Protein AF-A0ABD5SBH2-F1 (afdb_monomer_lite)

InterPro domains:
  IPR000462 CDP-alcohol phosphatidyltransferase [PF01066] (11-88)
  IPR043130 CDP-alcohol phosphatidyltransferase, transmembrane domain [G3DSA:1.20.120.1760] (4-93)
  IPR048254 CDP-alcohol phosphatidyltransferase, conserved site [PS00379] (51-72)

Sequence (94 aa):
MYLRFVDRLGLADAVTVANAAVGFLAVIAATVDVTLAARLILLAAIADGLDGVVARHRGSTPAGPYLDSLADVASFGVAPALLVAVVVVDTASF

pLDDT: mean 87.37, std 12.8, range [42.97, 98.06]

Organism: NCBI:txid175631

Struc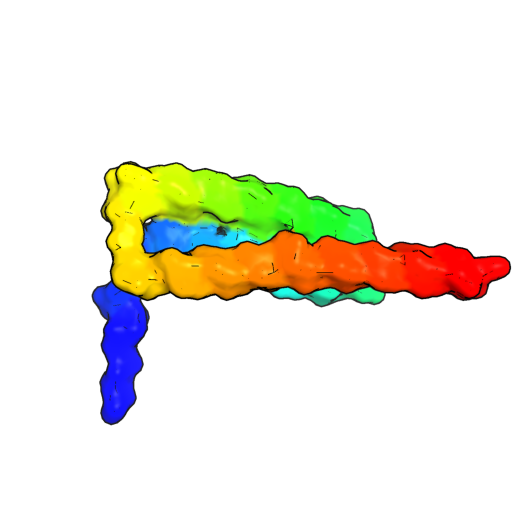ture (mmCIF, N/CA/C/O backbone):
data_AF-A0ABD5SBH2-F1
#
_entry.id   AF-A0ABD5SBH2-F1
#
loop_
_atom_site.group_PDB
_atom_site.id
_atom_site.type_symbol
_atom_site.label_atom_id
_atom_site.label_alt_id
_atom_site.label_comp_id
_atom_site.label_asym_id
_atom_site.label_entity_id
_atom_site.label_seq_id
_atom_site.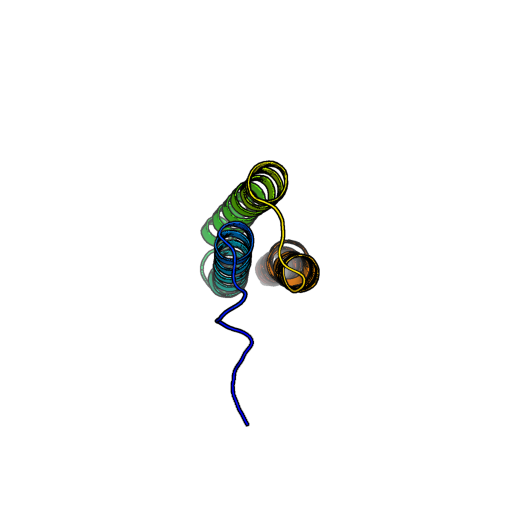pdbx_PDB_ins_code
_atom_site.Cartn_x
_atom_site.Cartn_y
_atom_site.Cartn_z
_atom_site.occupancy
_atom_site.B_iso_or_equiv
_atom_site.auth_seq_id
_atom_site.auth_comp_id
_atom_site.auth_asym_id
_atom_site.auth_atom_id
_atom_site.pdbx_PDB_model_num
ATOM 1 N N . MET A 1 1 ? -1.750 -23.140 22.694 1.00 42.97 1 MET A N 1
ATOM 2 C CA . MET A 1 1 ? -1.116 -21.837 22.404 1.00 42.97 1 MET A CA 1
ATOM 3 C C . MET A 1 1 ? -2.077 -21.069 21.510 1.00 42.97 1 MET A C 1
ATOM 5 O O . MET A 1 1 ? -2.205 -21.381 20.339 1.00 42.97 1 MET A O 1
ATOM 9 N N . TYR A 1 2 ? -2.914 -20.245 22.134 1.00 45.22 2 TYR A N 1
ATOM 10 C CA . TYR A 1 2 ? -4.155 -19.709 21.569 1.00 45.22 2 TYR A CA 1
ATOM 11 C C . TYR A 1 2 ? -3.819 -18.485 20.703 1.00 45.22 2 TYR A C 1
ATOM 13 O O . TYR A 1 2 ? -3.231 -17.536 21.220 1.00 45.22 2 TYR A O 1
ATOM 21 N N . LEU A 1 3 ? -4.172 -18.495 19.415 1.00 48.78 3 LEU A N 1
ATOM 22 C CA . LEU A 1 3 ? -4.132 -17.319 18.534 1.00 48.78 3 LEU A CA 1
ATOM 23 C C . LEU A 1 3 ? -5.147 -16.271 19.036 1.00 48.78 3 LEU A C 1
ATOM 25 O O . LEU A 1 3 ? -6.212 -16.096 18.464 1.00 48.78 3 LEU A O 1
ATOM 29 N N . ARG A 1 4 ? -4.832 -15.565 20.129 1.00 53.97 4 ARG A N 1
ATOM 30 C CA . ARG A 1 4 ? -5.629 -14.439 20.664 1.00 53.97 4 ARG A CA 1
ATOM 31 C C . ARG A 1 4 ? -5.387 -13.117 19.919 1.00 53.97 4 ARG A C 1
ATOM 33 O O . ARG A 1 4 ? -5.696 -12.055 20.448 1.00 53.97 4 ARG A O 1
ATOM 40 N N . PHE A 1 5 ? -4.802 -13.167 18.722 1.00 55.38 5 PHE A N 1
ATOM 41 C CA . PHE A 1 5 ? -4.568 -11.979 17.893 1.00 55.38 5 PHE A CA 1
ATOM 42 C C . PHE A 1 5 ? -5.825 -11.548 17.128 1.00 55.38 5 PHE A C 1
ATOM 44 O O . PHE A 1 5 ? -6.069 -10.356 16.989 1.00 55.38 5 PHE A O 1
ATOM 51 N N . VAL A 1 6 ? -6.644 -12.505 16.681 1.00 56.03 6 VAL A N 1
ATOM 5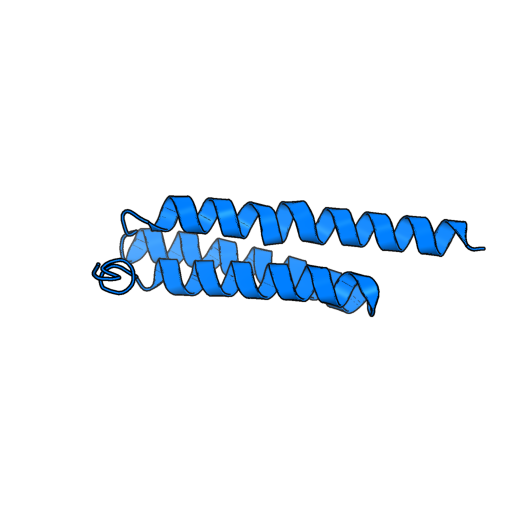2 C CA . VAL A 1 6 ? -7.800 -12.233 15.808 1.00 56.03 6 VAL A CA 1
ATOM 53 C C . VAL A 1 6 ? -8.969 -11.605 16.580 1.00 56.03 6 VAL A C 1
ATOM 55 O O . VAL A 1 6 ? -9.650 -10.734 16.051 1.00 56.03 6 VAL A O 1
ATOM 58 N N . ASP A 1 7 ? -9.126 -11.934 17.868 1.00 55.22 7 ASP A N 1
ATOM 59 C CA . ASP A 1 7 ? -10.179 -11.388 18.749 1.00 55.22 7 ASP A CA 1
ATOM 60 C C . ASP A 1 7 ? -10.004 -9.889 19.087 1.00 55.22 7 ASP A C 1
ATOM 62 O O . ASP A 1 7 ? -10.788 -9.323 19.850 1.00 55.22 7 ASP A O 1
ATOM 66 N N . ARG A 1 8 ? -8.959 -9.235 18.561 1.00 61.16 8 ARG A N 1
ATOM 67 C CA . ARG A 1 8 ? -8.647 -7.816 18.792 1.00 61.16 8 ARG A CA 1
ATOM 68 C C . ARG A 1 8 ? -8.581 -6.983 17.514 1.00 61.16 8 ARG A C 1
ATOM 70 O O . ARG A 1 8 ? -8.101 -5.862 17.600 1.00 61.16 8 ARG A O 1
ATOM 77 N N . LEU A 1 9 ? -9.020 -7.501 16.365 1.00 67.38 9 LEU A N 1
ATOM 78 C CA . LEU A 1 9 ? -9.004 -6.751 15.106 1.00 67.38 9 LEU A CA 1
ATOM 79 C C . LEU A 1 9 ? -10.199 -5.795 15.022 1.00 67.38 9 LEU A C 1
ATOM 81 O O . LEU A 1 9 ? -11.356 -6.202 15.141 1.00 67.38 9 LEU A O 1
ATOM 85 N N . GLY A 1 10 ? -9.904 -4.512 14.829 1.00 80.81 10 GLY A N 1
ATOM 86 C CA . GLY A 1 10 ? -10.886 -3.456 14.610 1.00 80.81 10 GLY A CA 1
ATOM 87 C C . GLY A 1 10 ? -11.168 -3.223 13.126 1.00 80.81 10 GLY A C 1
ATOM 88 O O . GLY A 1 10 ? -10.497 -3.757 12.246 1.00 80.81 10 GLY A O 1
ATOM 89 N N . LEU A 1 11 ? -12.154 -2.367 12.835 1.00 83.75 11 LEU A N 1
ATOM 90 C CA . LEU A 1 11 ? -12.458 -1.969 11.454 1.00 83.75 11 LEU A CA 1
ATOM 91 C C . LEU A 1 11 ? -11.272 -1.270 10.777 1.00 83.75 11 LEU A C 1
ATOM 93 O O . LEU A 1 11 ? -11.062 -1.488 9.592 1.00 83.75 11 LEU A O 1
ATOM 97 N N . ALA A 1 12 ? -10.503 -0.464 11.516 1.00 84.56 12 ALA A N 1
ATOM 98 C CA . ALA A 1 12 ? -9.298 0.179 10.990 1.00 84.56 12 ALA A CA 1
ATOM 99 C C . ALA A 1 12 ? -8.252 -0.864 10.566 1.00 84.56 12 ALA A C 1
ATOM 101 O O . ALA A 1 12 ? -7.808 -0.840 9.427 1.00 84.56 12 ALA A O 1
ATOM 102 N N . ASP A 1 13 ? -7.970 -1.854 11.420 1.00 87.12 13 ASP A N 1
ATOM 103 C CA . ASP A 1 13 ? -6.988 -2.906 11.128 1.00 87.12 13 ASP A CA 1
ATOM 104 C C . ASP A 1 13 ? -7.357 -3.725 9.883 1.00 87.12 13 ASP A C 1
ATOM 106 O O . ASP A 1 13 ? -6.485 -4.145 9.129 1.00 87.12 13 ASP A O 1
ATOM 110 N N . ALA A 1 14 ? -8.653 -3.951 9.641 1.00 87.56 14 ALA A N 1
ATOM 111 C CA . ALA A 1 14 ? -9.111 -4.623 8.428 1.00 87.56 14 ALA A CA 1
ATOM 112 C C . ALA A 1 14 ? -8.813 -3.798 7.164 1.00 87.56 14 ALA A C 1
ATOM 114 O O . ALA A 1 14 ? -8.439 -4.368 6.138 1.00 87.56 14 ALA A O 1
ATOM 115 N N . VAL A 1 15 ? -8.951 -2.469 7.236 1.00 87.25 15 VAL A N 1
ATOM 116 C CA . VAL A 1 15 ? -8.599 -1.566 6.129 1.00 87.25 15 VAL A CA 1
ATOM 117 C C . VAL A 1 15 ? -7.082 -1.537 5.933 1.00 87.25 15 VAL A C 1
ATOM 119 O O . VAL A 1 15 ? -6.632 -1.666 4.799 1.00 87.25 15 VAL A O 1
ATOM 122 N N . THR A 1 16 ? -6.298 -1.509 7.009 1.00 89.25 16 THR A N 1
ATOM 123 C CA . THR A 1 16 ? -4.832 -1.584 6.949 1.00 89.25 16 THR A CA 1
ATOM 124 C C . THR A 1 16 ? -4.333 -2.898 6.343 1.00 89.25 16 THR A C 1
ATOM 126 O O . THR A 1 16 ? -3.450 -2.914 5.487 1.00 89.25 16 THR A O 1
ATOM 129 N N . VAL A 1 17 ? -4.935 -4.034 6.708 1.00 90.31 17 VAL A N 1
ATOM 130 C CA . VAL A 1 17 ? -4.611 -5.330 6.088 1.00 90.31 17 VAL A CA 1
ATOM 131 C C . VAL A 1 17 ? -4.990 -5.340 4.604 1.00 90.31 17 VAL A C 1
ATOM 133 O O . VAL A 1 17 ? -4.260 -5.904 3.786 1.00 90.31 17 VAL A O 1
ATOM 136 N N . ALA A 1 18 ? -6.101 -4.698 4.232 1.00 91.31 18 ALA A N 1
ATOM 137 C CA . ALA A 1 18 ? -6.466 -4.534 2.830 1.00 91.31 18 ALA A CA 1
ATOM 138 C C . ALA A 1 18 ? -5.455 -3.650 2.078 1.00 91.31 18 ALA A C 1
ATOM 140 O O . ALA A 1 18 ? -5.057 -4.019 0.974 1.00 91.31 18 ALA A O 1
ATOM 141 N N . ASN A 1 19 ? -4.984 -2.551 2.679 1.00 93.00 19 ASN A N 1
ATOM 142 C CA . ASN A 1 19 ? -3.908 -1.716 2.138 1.00 93.00 19 ASN A CA 1
ATOM 143 C C . ASN A 1 19 ? -2.641 -2.556 1.885 1.00 93.00 19 ASN A C 1
ATOM 145 O O . ASN A 1 19 ? -2.154 -2.607 0.757 1.00 93.00 19 ASN A O 1
ATOM 149 N N . ALA A 1 20 ? -2.186 -3.325 2.880 1.00 92.62 20 ALA A N 1
ATOM 150 C CA . ALA A 1 20 ? -1.032 -4.216 2.737 1.00 92.62 20 ALA A CA 1
ATOM 151 C C . ALA A 1 20 ? -1.205 -5.247 1.602 1.00 92.62 20 ALA A C 1
ATOM 153 O O . ALA A 1 20 ? -0.267 -5.511 0.846 1.00 92.62 20 ALA A O 1
ATOM 154 N N . ALA A 1 21 ? -2.404 -5.821 1.448 1.00 94.69 21 ALA A N 1
ATOM 155 C CA . ALA A 1 21 ? -2.703 -6.753 0.362 1.00 94.69 21 ALA A CA 1
ATOM 156 C C . ALA A 1 21 ? -2.636 -6.073 -1.016 1.00 94.69 21 ALA A C 1
ATOM 158 O O . ALA A 1 21 ? -2.079 -6.643 -1.954 1.00 94.69 21 ALA A O 1
ATOM 159 N N . VAL A 1 22 ? -3.154 -4.847 -1.139 1.00 95.81 22 VAL A N 1
ATOM 160 C CA . VAL A 1 22 ? -3.054 -4.052 -2.373 1.00 95.81 22 VAL A CA 1
ATOM 161 C C . VAL A 1 22 ? -1.594 -3.710 -2.681 1.00 95.81 22 VAL A C 1
ATOM 163 O O . VAL A 1 22 ? -1.170 -3.884 -3.824 1.00 95.81 22 VAL A O 1
ATOM 166 N N . GLY A 1 23 ? -0.803 -3.312 -1.680 1.00 95.31 23 GLY A N 1
ATOM 167 C CA . GLY A 1 23 ? 0.635 -3.075 -1.827 1.00 95.31 23 GLY A CA 1
ATOM 168 C C . GLY A 1 23 ? 1.385 -4.313 -2.320 1.00 95.31 23 GLY A C 1
ATOM 169 O O . GLY A 1 23 ? 2.153 -4.242 -3.277 1.00 95.31 23 GLY A O 1
ATOM 170 N N . PHE A 1 24 ? 1.098 -5.484 -1.750 1.00 95.25 24 PHE A N 1
ATOM 171 C CA . PHE A 1 24 ? 1.677 -6.749 -2.208 1.00 95.25 24 PHE A CA 1
ATOM 172 C C . PHE A 1 24 ? 1.275 -7.099 -3.650 1.00 95.25 24 PHE A C 1
ATOM 174 O O . PHE A 1 24 ? 2.115 -7.521 -4.448 1.00 95.25 24 PHE A O 1
ATOM 181 N N . LEU A 1 25 ? 0.011 -6.881 -4.025 1.00 96.44 25 LEU A N 1
ATOM 182 C CA . LEU A 1 25 ? -0.429 -7.051 -5.411 1.00 96.44 25 LEU A CA 1
ATOM 183 C C . LEU A 1 25 ? 0.282 -6.078 -6.357 1.00 96.44 25 LEU A C 1
ATOM 185 O O . LEU A 1 25 ? 0.594 -6.462 -7.481 1.00 96.44 25 LEU A O 1
ATOM 189 N N . ALA A 1 26 ? 0.586 -4.856 -5.913 1.00 96.81 26 ALA A N 1
ATOM 190 C CA . ALA A 1 26 ? 1.355 -3.899 -6.699 1.00 96.81 26 ALA A CA 1
ATOM 191 C C . ALA A 1 26 ? 2.793 -4.376 -6.957 1.00 96.81 26 ALA A C 1
ATOM 193 O O . ALA A 1 26 ? 3.279 -4.242 -8.078 1.00 96.81 26 ALA A O 1
ATOM 194 N N . VAL A 1 27 ? 3.445 -4.994 -5.961 1.00 96.56 27 VAL A N 1
ATOM 195 C CA . VAL A 1 27 ? 4.768 -5.634 -6.119 1.00 96.56 27 VAL A CA 1
ATOM 196 C C . VAL A 1 27 ? 4.717 -6.708 -7.207 1.00 96.56 27 VAL A C 1
ATOM 198 O O . VAL A 1 27 ? 5.565 -6.729 -8.095 1.00 96.56 27 VAL A O 1
ATOM 201 N N . ILE A 1 28 ? 3.710 -7.585 -7.175 1.00 96.31 28 ILE A N 1
ATOM 202 C CA . ILE A 1 28 ? 3.549 -8.629 -8.198 1.00 96.31 28 ILE A CA 1
ATOM 203 C C . ILE A 1 28 ? 3.259 -8.002 -9.564 1.00 96.31 28 ILE A C 1
ATOM 205 O O . ILE A 1 28 ? 3.869 -8.388 -10.557 1.00 96.31 28 ILE A O 1
ATOM 209 N N . ALA A 1 29 ? 2.356 -7.022 -9.623 1.00 96.88 29 ALA A N 1
ATOM 210 C CA . ALA A 1 29 ? 1.995 -6.350 -10.864 1.00 96.88 29 ALA A CA 1
ATOM 211 C C . ALA A 1 29 ? 3.197 -5.650 -11.510 1.00 96.88 29 ALA A C 1
ATOM 213 O O . ALA A 1 29 ? 3.284 -5.621 -12.732 1.00 96.88 29 ALA A O 1
ATOM 214 N N . ALA A 1 30 ? 4.150 -5.140 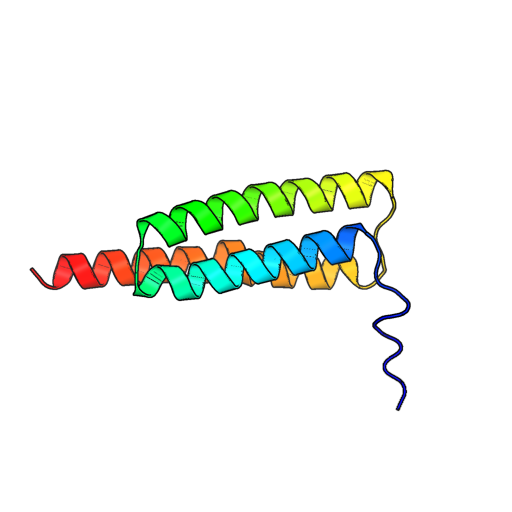-10.720 1.00 96.31 30 ALA A N 1
ATOM 215 C CA . ALA A 1 30 ? 5.307 -4.414 -11.236 1.00 96.31 30 ALA A CA 1
ATOM 216 C C . ALA A 1 30 ? 6.165 -5.251 -12.194 1.00 96.31 30 ALA A C 1
ATOM 218 O O . ALA A 1 30 ? 6.815 -4.678 -13.058 1.00 96.31 30 ALA A O 1
ATOM 219 N N . THR A 1 31 ? 6.147 -6.583 -12.081 1.00 93.62 31 THR A N 1
ATOM 220 C CA . THR A 1 31 ? 6.935 -7.480 -12.944 1.00 93.62 31 THR A CA 1
ATOM 221 C C . THR A 1 31 ? 6.226 -7.878 -14.241 1.00 93.62 31 THR A C 1
ATOM 223 O O . THR A 1 31 ? 6.851 -8.493 -15.102 1.00 93.62 31 THR A O 1
ATOM 226 N N . VAL A 1 32 ? 4.940 -7.543 -14.394 1.00 94.81 32 VAL A N 1
ATOM 227 C CA . VAL A 1 32 ? 4.114 -7.928 -15.554 1.00 94.81 32 VAL A CA 1
ATOM 228 C C . VAL A 1 32 ? 3.487 -6.733 -16.271 1.00 94.81 32 VAL A C 1
ATOM 230 O O . VAL A 1 32 ? 3.390 -6.736 -17.494 1.00 94.81 32 VAL A O 1
ATOM 233 N N . ASP A 1 33 ? 3.063 -5.713 -15.526 1.00 96.06 33 ASP A N 1
ATOM 234 C CA . ASP A 1 33 ? 2.437 -4.491 -16.027 1.00 96.06 33 ASP A CA 1
ATOM 235 C C . ASP A 1 33 ? 2.716 -3.332 -15.055 1.00 96.06 33 ASP A C 1
ATOM 237 O O . ASP A 1 33 ? 2.056 -3.148 -14.025 1.00 96.06 33 ASP A O 1
ATOM 241 N N . VAL A 1 34 ? 3.690 -2.502 -15.427 1.00 95.56 34 VAL A N 1
ATOM 242 C CA . VAL A 1 34 ? 4.101 -1.319 -14.659 1.00 95.56 34 VAL A CA 1
ATOM 243 C C . VAL A 1 34 ? 2.980 -0.282 -14.504 1.00 95.56 34 VAL A C 1
ATOM 245 O O . VAL A 1 34 ? 2.931 0.426 -13.497 1.00 95.56 34 VAL A O 1
ATOM 248 N N . THR A 1 35 ? 2.036 -0.208 -15.448 1.00 96.56 35 THR A N 1
ATOM 249 C CA . THR A 1 35 ? 0.898 0.722 -15.369 1.00 96.56 35 THR A CA 1
ATOM 250 C C . THR A 1 35 ? -0.117 0.239 -14.342 1.00 96.56 35 THR A C 1
ATOM 252 O O . THR A 1 35 ? -0.629 1.035 -13.549 1.00 96.56 35 THR A O 1
ATOM 255 N N . LEU A 1 36 ? -0.408 -1.064 -14.328 1.00 97.25 36 LEU A N 1
ATOM 256 C CA . LEU A 1 36 ? -1.258 -1.669 -13.306 1.00 97.25 36 LEU A CA 1
ATOM 257 C C . LEU A 1 36 ? -0.637 -1.510 -11.915 1.00 97.25 36 LEU A C 1
ATOM 259 O O . LEU A 1 36 ? -1.331 -1.102 -10.985 1.00 97.25 36 LEU A O 1
ATOM 263 N N . ALA A 1 37 ? 0.666 -1.762 -11.786 1.00 97.19 37 ALA A N 1
ATOM 264 C CA . ALA A 1 37 ? 1.392 -1.584 -10.534 1.00 97.19 37 ALA A CA 1
ATOM 265 C C . ALA A 1 37 ? 1.287 -0.148 -10.004 1.00 97.19 37 ALA A C 1
ATOM 267 O O . ALA A 1 37 ? 0.911 0.051 -8.851 1.00 97.19 37 ALA A O 1
ATOM 268 N N . ALA A 1 38 ? 1.508 0.858 -10.858 1.00 97.19 38 ALA A N 1
ATOM 269 C CA . ALA A 1 38 ? 1.350 2.261 -10.480 1.00 97.19 38 ALA A CA 1
ATOM 270 C C . ALA A 1 38 ? -0.076 2.577 -9.990 1.00 97.19 38 ALA A C 1
ATOM 272 O O . ALA A 1 38 ? -0.251 3.255 -8.978 1.00 97.19 38 ALA A O 1
ATOM 273 N N . ARG A 1 39 ? -1.110 2.051 -10.663 1.00 98.06 39 ARG A N 1
ATOM 274 C CA . ARG A 1 39 ? -2.512 2.221 -10.236 1.00 98.06 39 ARG A CA 1
ATOM 275 C C . ARG A 1 39 ? -2.790 1.572 -8.881 1.00 98.06 39 ARG A C 1
ATOM 277 O O . ARG A 1 39 ? -3.514 2.155 -8.081 1.00 98.06 39 ARG A O 1
ATOM 284 N N . LEU A 1 40 ? -2.222 0.396 -8.619 1.00 97.56 40 LEU A N 1
ATOM 285 C CA . LEU A 1 40 ? -2.372 -0.294 -7.337 1.00 97.56 40 LEU A CA 1
ATOM 286 C C . LEU A 1 40 ? -1.655 0.448 -6.202 1.00 97.56 40 LEU A C 1
ATOM 288 O O . LEU A 1 40 ? -2.226 0.560 -5.125 1.00 97.56 40 LEU A O 1
ATOM 292 N N . ILE A 1 41 ? -0.477 1.035 -6.446 1.00 97.12 41 ILE A N 1
ATOM 293 C CA . ILE A 1 41 ? 0.209 1.899 -5.463 1.00 97.12 41 ILE A CA 1
ATOM 294 C C . ILE A 1 41 ? -0.657 3.120 -5.120 1.00 97.12 41 ILE A C 1
ATOM 296 O O . ILE A 1 41 ? -0.815 3.466 -3.951 1.00 97.12 41 ILE A O 1
ATOM 300 N N . LEU A 1 42 ? -1.270 3.759 -6.121 1.00 96.38 42 LEU A N 1
ATOM 301 C CA . LEU A 1 42 ? -2.190 4.877 -5.880 1.00 96.38 42 LEU A CA 1
ATOM 302 C C . LEU A 1 42 ? -3.446 4.438 -5.116 1.00 96.38 42 LEU A C 1
ATOM 304 O O . LEU A 1 42 ? -3.932 5.170 -4.257 1.00 96.38 42 LEU A O 1
ATOM 308 N N . LEU A 1 43 ? -3.967 3.242 -5.401 1.00 95.94 43 LEU A N 1
ATOM 309 C CA . LEU A 1 43 ? -5.089 2.676 -4.656 1.00 95.94 43 LEU A CA 1
ATOM 310 C C . LEU A 1 43 ? -4.709 2.387 -3.195 1.00 95.94 43 LEU A C 1
ATOM 312 O O . LEU A 1 43 ? -5.501 2.686 -2.304 1.00 95.94 43 LEU A O 1
ATOM 316 N N . ALA A 1 44 ? -3.505 1.865 -2.951 1.00 94.88 44 ALA A N 1
ATOM 317 C CA . ALA A 1 44 ? -2.954 1.664 -1.614 1.00 94.88 44 ALA A CA 1
ATOM 318 C C . ALA A 1 44 ? -2.853 2.994 -0.845 1.00 94.88 44 ALA A C 1
ATOM 320 O O . ALA A 1 44 ? -3.341 3.079 0.274 1.00 94.88 44 ALA A O 1
ATOM 321 N N . ALA A 1 45 ? -2.375 4.071 -1.483 1.00 93.19 45 ALA A N 1
ATOM 322 C CA . ALA A 1 45 ? -2.352 5.423 -0.898 1.00 93.19 45 ALA A CA 1
ATOM 323 C C . ALA A 1 45 ? -3.734 5.922 -0.447 1.00 93.19 45 ALA A C 1
ATOM 325 O O . ALA A 1 45 ? -3.870 6.574 0.587 1.00 93.19 45 ALA A O 1
ATOM 326 N N . ILE A 1 46 ? -4.780 5.614 -1.217 1.00 93.69 46 ILE A N 1
ATOM 327 C CA . ILE A 1 46 ? -6.154 5.976 -0.852 1.00 93.69 46 ILE A CA 1
ATOM 328 C C . ILE A 1 46 ? -6.650 5.117 0.321 1.00 93.69 46 ILE A C 1
ATOM 330 O O . ILE A 1 46 ? -7.312 5.640 1.218 1.00 93.69 46 ILE A O 1
ATOM 334 N N . ALA A 1 47 ? -6.357 3.813 0.310 1.00 90.88 47 ALA A N 1
ATOM 335 C CA . ALA A 1 47 ? -6.757 2.885 1.367 1.00 90.88 47 ALA A CA 1
ATOM 336 C C . ALA A 1 47 ? -6.091 3.217 2.712 1.00 90.88 47 ALA A C 1
ATOM 338 O O . ALA A 1 47 ? -6.768 3.214 3.737 1.00 90.88 47 ALA A O 1
ATOM 339 N N . ASP A 1 48 ? -4.814 3.581 2.677 1.00 89.38 48 ASP A N 1
ATOM 340 C CA . ASP A 1 48 ? -4.030 4.080 3.808 1.00 89.38 48 ASP A CA 1
ATOM 341 C C . ASP A 1 48 ? -4.642 5.355 4.408 1.00 89.38 48 ASP A C 1
ATOM 343 O O . ASP A 1 48 ? -5.007 5.434 5.577 1.00 89.38 48 ASP A O 1
ATOM 347 N N . GLY A 1 49 ? -4.953 6.344 3.564 1.00 88.38 49 GLY A N 1
ATOM 348 C CA . GLY A 1 49 ? -5.664 7.535 4.028 1.00 88.38 49 GLY A CA 1
ATOM 349 C C . GLY A 1 49 ? -7.014 7.213 4.691 1.00 88.38 49 GLY A C 1
ATOM 350 O O . GLY A 1 49 ? -7.435 7.905 5.626 1.00 88.38 49 GLY A O 1
ATOM 351 N N . LEU A 1 50 ? -7.700 6.164 4.224 1.00 87.81 50 LEU A N 1
ATOM 352 C CA . LEU A 1 50 ? -8.985 5.731 4.763 1.00 87.81 50 LEU A CA 1
ATOM 353 C C . LEU A 1 50 ? -8.847 5.034 6.122 1.00 87.81 50 LEU A C 1
ATOM 355 O O . LEU A 1 50 ? -9.665 5.314 7.003 1.00 87.81 50 LEU A O 1
ATOM 359 N N . ASP A 1 51 ? -7.854 4.166 6.332 1.00 83.56 51 ASP A N 1
ATOM 360 C CA . ASP A 1 51 ? -7.686 3.488 7.623 1.00 83.56 51 ASP A CA 1
ATOM 361 C C . ASP A 1 51 ? -7.389 4.481 8.756 1.00 83.56 51 ASP A C 1
ATOM 363 O O . ASP A 1 51 ? -8.019 4.397 9.813 1.00 83.56 51 ASP A O 1
ATOM 367 N N . GLY A 1 52 ? -6.591 5.521 8.496 1.00 83.38 52 GLY A N 1
ATOM 368 C CA . GLY A 1 52 ? -6.291 6.573 9.455 1.00 83.38 52 GLY A CA 1
ATOM 369 C C . GLY A 1 52 ? -7.529 7.403 9.788 1.00 83.38 52 GLY A C 1
ATOM 370 O O . GLY A 1 52 ? -7.740 7.794 10.941 1.00 83.38 52 GLY A O 1
ATOM 371 N N . VAL A 1 53 ? -8.405 7.651 8.805 1.00 88.50 53 VAL A N 1
ATOM 372 C CA . VAL A 1 53 ? -9.719 8.271 9.048 1.00 88.50 53 VAL A CA 1
ATOM 373 C C . VAL A 1 53 ? -10.586 7.362 9.918 1.00 88.50 53 VAL A C 1
ATOM 375 O O . VAL A 1 53 ? -11.178 7.842 10.890 1.00 88.50 53 VAL A O 1
ATOM 378 N N . VAL A 1 54 ? -10.661 6.066 9.610 1.00 86.19 54 VAL A N 1
ATOM 379 C CA . VAL A 1 54 ? -11.467 5.095 10.366 1.00 86.19 54 VAL A CA 1
ATOM 380 C C . VAL A 1 54 ? -10.947 4.954 11.798 1.00 86.19 54 VAL A C 1
ATOM 382 O O . VAL A 1 54 ? -11.750 5.007 12.729 1.00 86.19 54 VAL A O 1
ATOM 385 N N . ALA A 1 55 ? -9.632 4.874 11.999 1.00 86.25 55 ALA A N 1
ATOM 386 C CA . ALA A 1 55 ? -8.987 4.796 13.307 1.00 86.25 55 ALA A CA 1
ATOM 387 C C . ALA A 1 55 ? -9.298 6.023 14.176 1.00 86.25 55 ALA A C 1
ATOM 389 O O . ALA A 1 55 ? -9.606 5.877 15.360 1.00 86.25 55 ALA A O 1
ATOM 390 N N . ARG A 1 56 ? -9.311 7.231 13.589 1.00 86.81 56 ARG A N 1
ATOM 391 C CA . ARG A 1 56 ? -9.693 8.462 14.306 1.00 86.81 56 ARG A CA 1
ATOM 392 C C . ARG A 1 56 ? -11.150 8.460 14.775 1.00 86.81 56 ARG A C 1
ATOM 394 O O . ARG A 1 56 ? -11.437 9.014 15.829 1.00 86.81 56 ARG A O 1
ATOM 401 N N . HIS A 1 57 ? -12.064 7.849 14.017 1.00 85.06 57 HIS A N 1
ATOM 402 C CA . HIS A 1 57 ? -13.500 7.854 14.335 1.00 85.06 57 HIS A CA 1
ATOM 403 C C . HIS A 1 57 ? -13.960 6.651 15.167 1.00 85.06 57 HIS A C 1
ATOM 405 O O . HIS A 1 57 ? -14.923 6.761 15.923 1.00 85.06 57 HIS A O 1
ATOM 411 N N . ARG A 1 58 ? -13.332 5.483 14.996 1.00 82.62 58 ARG A N 1
ATOM 412 C CA . ARG A 1 58 ? -13.748 4.208 15.609 1.00 82.62 58 ARG A CA 1
ATOM 413 C C . ARG A 1 58 ? -12.776 3.691 16.669 1.00 82.62 58 ARG A C 1
ATOM 415 O O . ARG A 1 58 ? -13.095 2.708 17.331 1.00 82.62 58 ARG A O 1
ATOM 422 N N . GLY A 1 59 ? -11.645 4.368 16.857 1.00 75.44 59 GLY A N 1
ATOM 423 C CA . GLY A 1 59 ? -10.553 3.916 17.709 1.00 75.44 59 GLY A CA 1
ATOM 424 C C . GLY A 1 59 ? -9.633 2.939 16.977 1.00 75.44 59 GLY A C 1
ATOM 425 O O . GLY A 1 59 ? -10.051 2.219 16.070 1.00 75.44 59 GLY A O 1
ATOM 426 N N . SER A 1 60 ? -8.366 2.935 17.381 1.00 77.88 60 SER A N 1
ATOM 427 C CA . SER A 1 60 ? -7.364 1.969 16.930 1.00 77.88 60 SER A CA 1
ATOM 428 C C . SER A 1 60 ? -7.204 0.860 17.967 1.00 77.88 60 SER A C 1
ATOM 430 O O . SER A 1 60 ? -7.490 1.049 19.155 1.00 77.88 60 SER A O 1
ATOM 432 N N . THR A 1 61 ? -6.752 -0.306 17.525 1.00 86.62 61 THR A N 1
ATOM 433 C CA . THR A 1 61 ? -6.422 -1.417 18.417 1.00 86.62 61 THR A CA 1
ATOM 434 C C . THR A 1 61 ? -4.944 -1.339 18.800 1.00 86.62 61 THR A C 1
ATOM 436 O O . THR A 1 61 ? -4.160 -0.673 18.125 1.00 86.62 61 THR A O 1
ATOM 439 N N . PRO A 1 62 ? -4.494 -2.030 19.862 1.00 85.38 62 PRO A N 1
ATOM 440 C CA . PRO A 1 62 ? -3.073 -2.049 20.212 1.00 85.38 62 PRO A CA 1
ATOM 441 C C . PRO A 1 62 ? -2.164 -2.615 19.108 1.00 85.38 62 PRO A C 1
ATOM 443 O O . PRO A 1 62 ? -0.960 -2.375 19.137 1.00 85.38 62 PRO A O 1
ATOM 446 N N . ALA A 1 63 ? -2.723 -3.396 18.176 1.00 84.56 63 ALA A N 1
ATOM 447 C CA . ALA A 1 63 ? -1.996 -3.969 17.049 1.00 84.56 63 ALA A CA 1
ATOM 448 C C . ALA A 1 63 ? -1.978 -3.041 15.824 1.00 84.56 63 ALA A C 1
ATOM 450 O O . ALA A 1 63 ? -1.037 -3.124 15.038 1.00 84.56 63 ALA A O 1
ATOM 451 N N . GLY A 1 64 ? -2.970 -2.153 15.690 1.00 87.06 64 GLY A N 1
ATOM 452 C CA . GLY A 1 64 ? -3.158 -1.272 14.537 1.00 87.06 64 GLY A CA 1
ATOM 453 C C . GLY A 1 64 ? -1.892 -0.536 14.098 1.00 87.06 64 GLY A C 1
ATOM 454 O O . GLY A 1 64 ? -1.479 -0.734 12.963 1.00 87.06 64 GLY A O 1
ATOM 455 N N . PRO A 1 65 ? -1.188 0.201 14.981 1.00 87.00 65 PRO A N 1
ATOM 456 C CA . PRO A 1 65 ? 0.021 0.932 14.590 1.00 87.00 65 PRO A CA 1
ATOM 457 C C . PRO A 1 65 ? 1.146 0.048 14.027 1.00 87.00 65 PRO A C 1
ATOM 459 O O . PRO A 1 65 ? 1.904 0.479 13.165 1.00 87.00 65 PRO A O 1
ATOM 462 N N . TYR A 1 66 ? 1.267 -1.199 14.495 1.00 90.00 66 TYR A N 1
ATOM 463 C CA . TYR A 1 66 ? 2.261 -2.136 13.964 1.00 90.00 66 TYR A CA 1
ATOM 464 C C . TYR A 1 66 ? 1.844 -2.688 12.599 1.00 90.00 66 TYR A C 1
ATOM 466 O O . TYR A 1 66 ? 2.696 -2.884 11.737 1.00 90.00 66 TYR A O 1
ATOM 474 N N . LEU A 1 67 ? 0.547 -2.952 12.405 1.00 89.31 67 LEU A N 1
ATOM 475 C CA . LEU A 1 67 ? 0.004 -3.374 11.113 1.00 89.31 67 LEU A CA 1
ATOM 476 C C . LEU A 1 67 ? 0.140 -2.263 10.069 1.00 89.31 67 LEU A C 1
ATOM 478 O O . LEU A 1 67 ? 0.521 -2.552 8.942 1.00 89.31 67 LEU A O 1
ATOM 482 N N . ASP A 1 68 ? -0.102 -1.022 10.479 1.00 89.69 68 ASP A N 1
ATOM 483 C CA . ASP A 1 68 ? 0.010 0.196 9.675 1.00 89.69 68 ASP A CA 1
ATOM 484 C C . ASP A 1 68 ? 1.435 0.378 9.151 1.00 89.69 68 ASP A C 1
ATOM 486 O O . ASP A 1 68 ? 1.679 0.342 7.950 1.00 89.69 68 ASP A O 1
ATOM 490 N N . SER A 1 69 ? 2.419 0.346 10.054 1.00 92.06 69 SER A N 1
ATOM 491 C CA . SER A 1 69 ? 3.835 0.418 9.670 1.00 92.06 69 SER A CA 1
ATOM 492 C C . SER A 1 69 ? 4.274 -0.714 8.728 1.00 92.06 69 SER A C 1
ATOM 494 O O . SER A 1 69 ? 5.136 -0.515 7.872 1.00 92.06 69 SER A O 1
ATOM 496 N N . LEU A 1 70 ? 3.726 -1.926 8.880 1.00 90.44 70 LEU A N 1
ATOM 497 C CA . LEU A 1 70 ? 4.022 -3.036 7.966 1.00 90.44 70 LEU A CA 1
ATOM 498 C C . LEU A 1 70 ? 3.362 -2.837 6.594 1.00 90.44 70 LEU A C 1
ATOM 500 O O . LEU A 1 70 ? 3.982 -3.155 5.576 1.00 90.44 70 LEU A O 1
ATOM 504 N N . ALA A 1 71 ? 2.131 -2.319 6.567 1.00 92.88 71 ALA A N 1
ATOM 505 C CA . ALA A 1 71 ? 1.422 -1.976 5.341 1.00 92.88 71 ALA A CA 1
ATOM 506 C C . ALA A 1 71 ? 2.166 -0.874 4.574 1.00 92.88 71 ALA A C 1
ATOM 508 O O . ALA A 1 71 ? 2.439 -1.050 3.388 1.00 92.88 71 ALA A O 1
ATOM 509 N N . ASP A 1 72 ? 2.606 0.179 5.264 1.00 93.31 72 ASP A N 1
ATOM 510 C CA . ASP A 1 72 ? 3.401 1.276 4.709 1.00 93.31 72 ASP A CA 1
ATOM 511 C C . ASP A 1 72 ? 4.673 0.794 4.014 1.00 93.31 72 ASP A C 1
ATOM 513 O O . ASP A 1 72 ? 4.977 1.176 2.879 1.00 93.31 72 ASP A O 1
ATOM 517 N N . VAL A 1 73 ? 5.430 -0.087 4.676 1.00 93.38 73 VAL A N 1
ATOM 518 C CA . VAL A 1 73 ? 6.664 -0.640 4.106 1.00 93.38 73 VAL A CA 1
ATOM 519 C C . VAL A 1 73 ?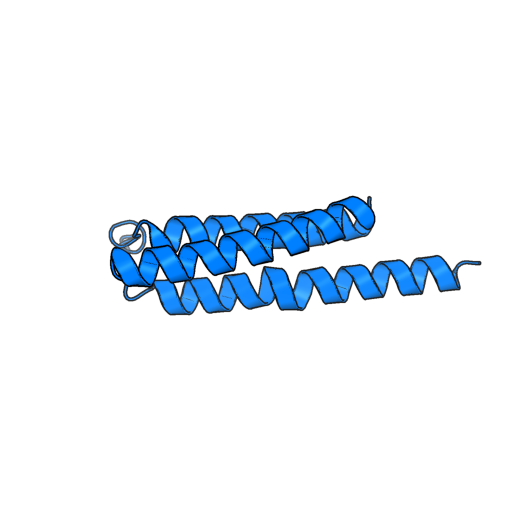 6.367 -1.402 2.816 1.00 93.38 73 VAL A C 1
ATOM 521 O O . VAL A 1 73 ? 7.110 -1.256 1.844 1.00 93.38 73 VAL A O 1
ATOM 524 N N . ALA A 1 74 ? 5.288 -2.186 2.767 1.00 91.19 74 ALA A N 1
ATOM 525 C CA . ALA A 1 74 ? 4.910 -2.920 1.563 1.00 91.19 74 ALA A CA 1
ATOM 526 C C . ALA A 1 74 ? 4.425 -1.983 0.440 1.00 91.19 74 ALA A C 1
ATOM 528 O O . ALA A 1 74 ? 4.929 -2.059 -0.685 1.00 91.19 74 ALA A O 1
ATOM 529 N N . SER A 1 75 ? 3.479 -1.095 0.751 1.00 92.25 75 SER A N 1
ATOM 530 C CA . SER A 1 75 ? 2.764 -0.245 -0.207 1.00 92.25 75 SER A CA 1
ATOM 531 C C . SER A 1 75 ? 3.587 0.937 -0.721 1.00 92.25 75 SER A C 1
ATOM 533 O O . SER A 1 75 ? 3.488 1.272 -1.902 1.00 92.25 75 SER A O 1
ATOM 535 N N . PHE A 1 76 ? 4.421 1.552 0.124 1.00 94.38 76 PHE A N 1
ATOM 536 C CA . PHE A 1 76 ? 5.166 2.776 -0.211 1.00 94.38 76 PHE A CA 1
ATOM 537 C C . PHE A 1 76 ? 6.685 2.610 -0.183 1.00 94.38 76 PHE A C 1
ATOM 539 O O . PHE A 1 76 ? 7.400 3.428 -0.759 1.00 94.38 76 PHE A O 1
ATOM 546 N N . GLY A 1 77 ? 7.195 1.545 0.433 1.00 95.12 77 GLY A N 1
ATOM 547 C CA . GLY A 1 77 ? 8.609 1.183 0.354 1.00 95.12 77 GLY A CA 1
ATOM 548 C C . GLY A 1 77 ? 8.885 0.235 -0.810 1.00 95.12 77 GLY A C 1
ATOM 549 O O . GLY A 1 77 ? 9.530 0.595 -1.795 1.00 95.12 77 GLY A O 1
ATOM 550 N N . VAL A 1 78 ? 8.389 -0.997 -0.691 1.00 96.69 78 VAL A N 1
ATOM 551 C CA . VAL A 1 78 ? 8.754 -2.111 -1.576 1.00 96.69 78 VAL A CA 1
ATOM 552 C C . VAL A 1 78 ? 8.135 -1.968 -2.964 1.00 96.69 78 VAL A C 1
ATOM 554 O O . VAL A 1 78 ? 8.860 -2.080 -3.954 1.00 96.69 78 VAL A O 1
ATOM 557 N N . ALA A 1 79 ? 6.826 -1.706 -3.066 1.00 96.94 79 ALA A N 1
ATOM 558 C CA . ALA A 1 79 ? 6.155 -1.621 -4.365 1.00 96.94 79 ALA A CA 1
ATOM 559 C C . ALA A 1 79 ? 6.725 -0.512 -5.277 1.00 96.94 79 ALA A C 1
ATOM 561 O O . ALA A 1 79 ? 7.064 -0.823 -6.423 1.00 96.94 79 ALA A O 1
ATOM 562 N N . PRO A 1 80 ? 6.930 0.739 -4.812 1.00 96.62 80 PRO A N 1
ATOM 563 C CA . PRO A 1 80 ? 7.534 1.779 -5.644 1.00 96.62 80 PRO A CA 1
ATOM 564 C C . PRO A 1 80 ? 8.992 1.483 -6.004 1.00 96.62 80 PRO A C 1
ATOM 566 O O . PRO A 1 80 ? 9.392 1.706 -7.146 1.00 96.62 80 PRO A O 1
ATOM 569 N N . ALA A 1 81 ? 9.783 0.948 -5.064 1.00 97.12 81 ALA A N 1
ATOM 570 C CA . ALA A 1 81 ? 11.179 0.598 -5.324 1.00 97.12 81 ALA A CA 1
ATOM 571 C C . ALA A 1 81 ? 11.303 -0.467 -6.423 1.00 97.12 81 ALA A C 1
ATOM 573 O O . ALA A 1 81 ? 12.124 -0.323 -7.331 1.00 97.12 81 ALA A O 1
ATOM 574 N N . LEU A 1 82 ? 10.460 -1.506 -6.380 1.00 97.00 82 LEU A N 1
ATOM 575 C CA . LEU A 1 82 ? 10.448 -2.538 -7.412 1.00 97.00 82 LEU A CA 1
ATOM 576 C C . LEU A 1 82 ? 9.965 -1.991 -8.759 1.00 97.00 82 LEU A C 1
ATOM 578 O O . LEU A 1 82 ? 10.566 -2.309 -9.780 1.00 97.00 82 LEU A O 1
ATOM 582 N N . LEU A 1 83 ? 8.928 -1.149 -8.772 1.00 97.12 83 LEU A N 1
ATOM 583 C CA . LEU A 1 83 ? 8.441 -0.519 -10.000 1.00 97.12 83 LEU A CA 1
ATOM 584 C C . LEU A 1 83 ? 9.552 0.277 -10.695 1.00 97.12 83 LEU A C 1
ATOM 586 O O . LEU A 1 83 ? 9.767 0.107 -11.893 1.00 97.12 83 LEU A O 1
ATOM 590 N N . VAL A 1 84 ? 10.299 1.095 -9.945 1.00 96.88 84 VAL A N 1
ATOM 591 C CA . VAL A 1 84 ? 11.449 1.837 -10.487 1.00 96.88 84 VAL A CA 1
ATOM 592 C C . VAL A 1 84 ? 12.523 0.881 -11.000 1.00 96.88 84 VAL A C 1
ATOM 594 O O . VAL A 1 84 ? 13.025 1.076 -12.105 1.00 96.88 84 VAL A O 1
ATOM 597 N N . ALA A 1 85 ? 12.859 -0.162 -10.236 1.00 95.69 85 ALA A N 1
ATOM 598 C CA . ALA A 1 85 ? 13.861 -1.140 -10.648 1.00 95.69 85 ALA A CA 1
ATOM 599 C C . ALA A 1 85 ? 13.488 -1.823 -11.974 1.00 95.69 85 ALA A C 1
ATOM 601 O O . ALA A 1 85 ? 14.328 -1.902 -12.868 1.00 95.69 85 ALA A O 1
ATOM 602 N N . VAL A 1 86 ? 12.233 -2.256 -12.131 1.00 95.12 86 VAL A N 1
ATOM 603 C CA . VAL A 1 86 ? 11.750 -2.879 -13.372 1.00 95.12 86 VAL A CA 1
ATOM 604 C C . VAL A 1 86 ? 11.827 -1.900 -14.541 1.00 95.12 86 VAL A C 1
ATOM 606 O O . VAL A 1 86 ? 12.383 -2.249 -15.577 1.00 95.12 86 VAL A O 1
ATOM 609 N N . VAL A 1 87 ? 11.341 -0.666 -14.372 1.00 94.94 87 VAL A N 1
ATOM 610 C CA . VAL A 1 87 ? 11.363 0.352 -15.439 1.00 94.94 87 VAL A CA 1
ATOM 611 C C . VAL A 1 87 ? 12.791 0.669 -15.889 1.00 94.94 87 VAL A C 1
ATOM 613 O O . VAL A 1 87 ? 13.057 0.778 -17.086 1.00 94.94 87 VAL A O 1
ATOM 616 N N . VAL A 1 88 ? 13.729 0.805 -14.948 1.00 95.25 88 VAL A N 1
ATOM 617 C CA . VAL A 1 88 ? 15.137 1.085 -15.263 1.00 95.25 88 VAL A CA 1
ATOM 618 C C . VAL A 1 88 ? 15.783 -0.086 -16.003 1.00 95.25 88 VAL A C 1
ATOM 620 O O . VAL A 1 88 ? 16.480 0.138 -16.991 1.00 95.25 88 VAL A O 1
ATOM 623 N N . VAL A 1 89 ? 15.547 -1.323 -15.555 1.00 92.62 89 VAL A N 1
ATOM 624 C CA . VAL A 1 89 ? 16.094 -2.528 -16.201 1.00 92.62 89 VAL A CA 1
ATOM 625 C C . VAL A 1 89 ? 15.533 -2.696 -17.612 1.00 92.62 89 VAL A C 1
ATOM 627 O O . VAL A 1 89 ? 16.303 -2.940 -18.538 1.00 92.62 89 VAL A O 1
ATOM 630 N N . ASP A 1 90 ? 14.228 -2.506 -17.798 1.00 87.62 90 ASP A N 1
ATOM 631 C CA . ASP A 1 90 ? 13.584 -2.582 -19.113 1.00 87.62 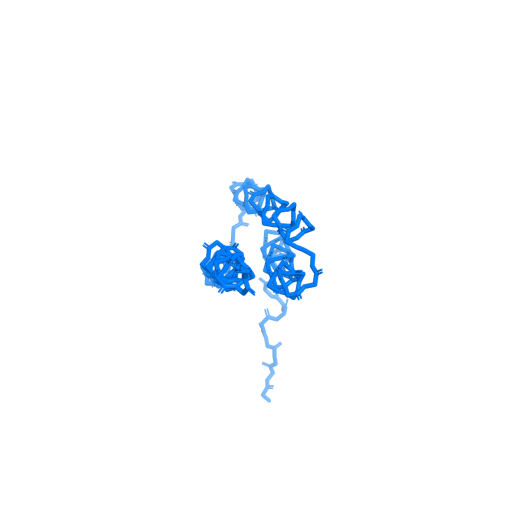90 ASP A CA 1
ATOM 632 C C . ASP A 1 90 ? 14.156 -1.525 -20.072 1.00 87.62 90 ASP A C 1
ATOM 634 O O . ASP A 1 90 ? 14.550 -1.840 -21.189 1.00 87.62 90 ASP A O 1
ATOM 638 N N . THR A 1 91 ? 14.352 -0.290 -19.595 1.00 85.06 91 THR A N 1
ATOM 639 C CA . THR A 1 91 ? 14.946 0.792 -20.402 1.00 85.06 91 THR A CA 1
ATOM 640 C C . THR A 1 91 ? 16.402 0.506 -20.794 1.00 85.06 91 THR A C 1
ATOM 642 O O . THR A 1 91 ? 16.812 0.833 -21.902 1.00 85.06 91 THR A O 1
ATOM 645 N N . ALA A 1 92 ? 17.190 -0.110 -19.907 1.00 83.25 92 ALA A N 1
ATOM 646 C CA . ALA A 1 92 ? 18.591 -0.462 -20.162 1.00 83.25 92 ALA A CA 1
ATOM 647 C C . ALA A 1 92 ? 18.769 -1.693 -21.074 1.00 83.25 92 ALA A C 1
ATOM 649 O O . ALA A 1 92 ? 19.898 -2.038 -21.424 1.00 83.25 92 ALA A O 1
ATOM 650 N N . SER A 1 93 ? 17.671 -2.370 -21.419 1.00 74.62 93 SER A N 1
ATOM 651 C CA . SER A 1 93 ? 17.651 -3.540 -22.304 1.00 74.62 93 SER A CA 1
ATOM 652 C C . SER A 1 93 ? 17.625 -3.173 -23.798 1.00 74.62 93 SER A C 1
ATOM 654 O O . SER A 1 93 ? 17.705 -4.073 -24.637 1.00 74.62 93 SER A O 1
ATOM 656 N N . PHE A 1 94 ? 17.500 -1.881 -24.123 1.00 54.59 94 PHE A N 1
ATOM 657 C CA . PHE A 1 94 ? 17.488 -1.310 -25.477 1.00 54.59 94 PHE A CA 1
ATOM 658 C C . PHE A 1 94 ? 18.816 -0.622 -25.816 1.00 54.59 94 PHE A C 1
ATOM 660 O O . PHE A 1 94 ? 19.142 -0.572 -27.025 1.00 54.59 94 PHE A O 1
#

Secondary structure (DSSP, 8-state):
---TTGGG--HHHHHHHHHHHHHHHHHHHHTT-HHHHHHHHHHHHHHHHHHHHHHHHH---TTHHHHHHHHHIIIIIIHHHHHHHHHHHHHTT-

Radius of gyration: 15.45 Å; chains: 1; bounding box: 32×30×48 Å

Foldseek 3Di:
DDPPVVVFDDPLLVLLVVLLVLLQVLLVCLQPPLVSSVVSLVVSVVSLVVSVVCCVVPNDTPCNVVSSVNSCCSSPNRNVVSNVVSVVVVVVVD